Protein AF-A0A537YMW7-F1 (afdb_monomer)

Foldseek 3Di:
DDDDDDDDDDDDDDDDDDDDDPPDPPPPCPPLADDLLVLQVQLQVLLVVLCVVLPCLLPCLVVCLVVLVLLVSLVSLVVVLVSLVVSLVSSVPRRHHPVCVVLVVVLSVLSVVLSVLSVVLSVCSNVSVSVSNVVSLVVSLVSLVVSCVSCVPSPHDRSRDDSVSSD

Solvent-accessible surface area (backbone atoms only — not comparable to full-atom values): 9660 Å² total; per-residue (Å²): 140,82,89,87,86,89,84,80,86,81,91,77,85,90,76,88,85,89,80,88,82,88,76,78,84,77,67,76,77,70,56,82,37,49,52,68,65,58,39,40,68,66,46,36,62,56,29,40,55,48,52,62,76,51,57,69,44,53,62,63,36,68,57,29,50,72,75,64,39,24,56,75,28,12,62,34,38,38,50,48,18,56,52,46,49,52,47,50,64,63,53,67,76,54,57,54,22,76,96,43,34,72,49,55,51,48,29,52,49,27,51,54,50,34,29,54,39,28,45,52,37,18,53,29,22,60,68,62,39,64,77,61,37,58,59,41,39,56,48,39,36,51,30,25,52,55,26,36,65,63,47,70,89,55,83,61,84,46,66,50,57,67,45,73,68,64,108

Structure (mmCIF, N/CA/C/O backbone):
data_AF-A0A537YMW7-F1
#
_entry.id   AF-A0A537YMW7-F1
#
loop_
_atom_site.group_PDB
_atom_site.id
_atom_site.type_symbol
_atom_site.label_atom_id
_atom_site.label_alt_id
_atom_site.label_comp_id
_atom_site.label_asym_id
_atom_site.label_entity_id
_atom_site.label_seq_id
_atom_site.pdbx_PDB_ins_code
_atom_site.Cartn_x
_atom_site.Cartn_y
_atom_site.Cartn_z
_atom_site.occupancy
_atom_site.B_iso_or_equiv
_atom_site.auth_seq_id
_atom_site.auth_comp_id
_atom_site.auth_asym_id
_atom_site.auth_atom_id
_atom_site.pdbx_PDB_model_num
ATOM 1 N N . MET A 1 1 ? 86.815 36.569 -2.283 1.00 40.59 1 MET A N 1
ATOM 2 C CA . MET A 1 1 ? 87.731 36.017 -3.310 1.00 40.59 1 MET A CA 1
ATOM 3 C C . MET A 1 1 ? 87.094 34.735 -3.834 1.00 40.59 1 MET A C 1
ATOM 5 O O . MET A 1 1 ? 86.806 33.892 -3.008 1.00 40.59 1 MET A O 1
ATOM 9 N N . GLY A 1 2 ? 86.746 34.500 -5.094 1.00 44.34 2 GLY A N 1
ATOM 10 C CA . GLY A 1 2 ? 86.728 35.283 -6.323 1.00 44.34 2 GLY A CA 1
ATOM 11 C C . GLY A 1 2 ? 85.743 34.598 -7.292 1.00 44.34 2 GLY A C 1
ATOM 12 O O . GLY A 1 2 ? 85.561 33.386 -7.245 1.00 44.34 2 GLY A O 1
ATOM 13 N N . HIS A 1 3 ? 85.066 35.407 -8.101 1.00 53.44 3 HIS A N 1
ATOM 14 C CA . HIS A 1 3 ? 84.148 35.032 -9.187 1.00 53.44 3 HIS A CA 1
ATOM 15 C C . HIS A 1 3 ? 84.932 34.470 -10.377 1.00 53.44 3 HIS A C 1
ATOM 17 O O . HIS A 1 3 ? 86.043 34.938 -10.507 1.00 53.44 3 HIS A O 1
ATOM 23 N N . TRP A 1 4 ? 84.355 33.605 -11.236 1.00 46.78 4 TRP A N 1
ATOM 24 C CA . TRP A 1 4 ? 84.527 33.484 -12.719 1.00 46.78 4 TRP A CA 1
ATOM 25 C C . TRP A 1 4 ? 83.620 32.307 -13.193 1.00 46.78 4 TRP A C 1
ATOM 27 O O . TRP A 1 4 ? 83.860 31.174 -12.807 1.00 46.78 4 TRP A O 1
ATOM 37 N N . VAL A 1 5 ? 82.404 32.479 -13.741 1.00 50.03 5 VAL A N 1
ATOM 38 C CA . VAL A 1 5 ? 81.966 32.961 -15.077 1.00 50.03 5 VAL A CA 1
ATOM 39 C C . VAL A 1 5 ? 82.038 31.907 -16.216 1.00 50.03 5 VAL A C 1
ATOM 41 O O . VAL A 1 5 ? 83.092 31.666 -16.782 1.00 50.03 5 VAL A O 1
ATOM 44 N N . ARG A 1 6 ? 80.830 31.434 -16.597 1.00 57.75 6 ARG A N 1
ATOM 45 C CA . ARG A 1 6 ? 80.257 31.133 -17.943 1.00 57.75 6 ARG A CA 1
ATOM 46 C C . ARG A 1 6 ? 80.731 29.940 -18.798 1.00 57.75 6 ARG A C 1
ATOM 48 O O . ARG A 1 6 ? 81.832 29.932 -19.321 1.00 57.75 6 ARG A O 1
ATOM 55 N N . PHE A 1 7 ? 79.743 29.118 -19.179 1.00 49.38 7 PHE A N 1
ATOM 56 C CA . PHE A 1 7 ? 79.533 28.599 -20.546 1.00 49.38 7 PHE A CA 1
ATOM 57 C C . PHE A 1 7 ? 78.014 28.371 -20.730 1.00 49.38 7 PHE A C 1
ATOM 59 O O . PHE A 1 7 ? 77.428 27.523 -20.072 1.00 49.38 7 PHE A O 1
ATOM 66 N N . VAL A 1 8 ? 77.256 29.341 -21.250 1.00 53.09 8 VAL A N 1
ATOM 67 C CA . VAL A 1 8 ? 76.876 29.523 -22.667 1.00 53.09 8 VAL A CA 1
ATOM 68 C C . VAL A 1 8 ? 76.167 28.303 -23.280 1.00 53.09 8 VAL A C 1
ATOM 70 O O . VAL A 1 8 ? 76.794 27.389 -23.792 1.00 53.09 8 VAL A O 1
ATOM 73 N N . SER A 1 9 ? 74.835 28.419 -23.294 1.00 51.72 9 SER A N 1
ATOM 74 C CA . SER A 1 9 ? 73.958 28.275 -24.465 1.00 51.72 9 SER A CA 1
ATOM 75 C C . SER A 1 9 ? 73.876 26.921 -25.179 1.00 51.72 9 SER A C 1
ATOM 77 O O . SER A 1 9 ? 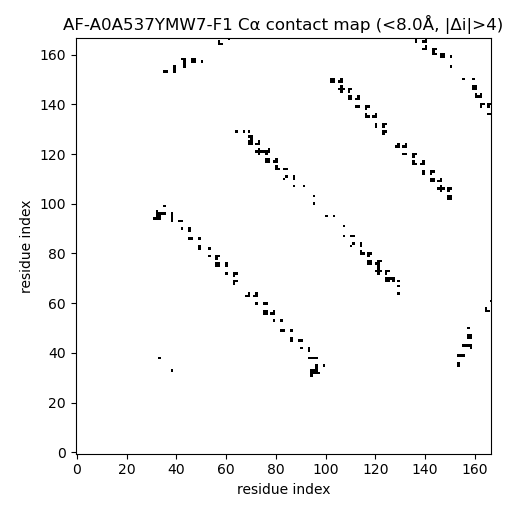74.780 26.531 -25.911 1.00 51.72 9 SER A O 1
ATOM 79 N N . ARG A 1 10 ? 72.685 26.311 -25.129 1.00 54.22 10 ARG A N 1
ATOM 80 C CA . ARG A 1 10 ? 71.817 26.163 -26.315 1.00 54.22 10 ARG A CA 1
ATOM 81 C C . ARG A 1 10 ? 70.442 25.635 -25.908 1.00 54.22 10 ARG A C 1
ATOM 83 O O . ARG A 1 10 ? 70.255 24.464 -25.605 1.00 54.22 10 ARG A O 1
ATOM 90 N N . LEU A 1 11 ? 69.487 26.558 -25.918 1.00 51.28 11 LEU A N 1
ATOM 91 C CA . LEU A 1 11 ? 68.058 26.293 -26.004 1.00 51.28 1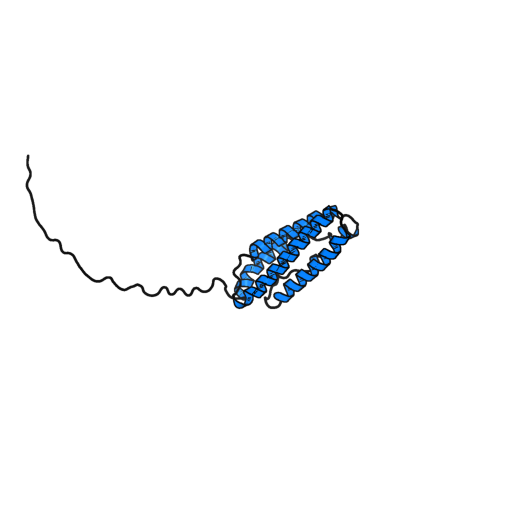1 LEU A CA 1
ATOM 92 C C . LEU A 1 11 ? 67.782 25.565 -27.331 1.00 51.28 11 LEU A C 1
ATOM 94 O O . LEU A 1 11 ? 68.043 26.126 -28.393 1.00 51.28 11 LEU A O 1
ATOM 98 N N . LEU A 1 12 ? 67.238 24.351 -27.272 1.00 49.44 12 LEU A N 1
ATOM 99 C CA . LEU A 1 12 ? 66.463 23.769 -28.369 1.00 49.44 12 LEU A CA 1
ATOM 100 C C . LEU A 1 12 ? 64.999 23.689 -27.913 1.00 49.44 12 LEU A C 1
ATOM 102 O O . LEU A 1 12 ? 64.694 22.872 -27.043 1.00 49.44 12 LEU A O 1
ATOM 106 N N . PRO A 1 13 ? 64.080 24.498 -28.466 1.00 47.06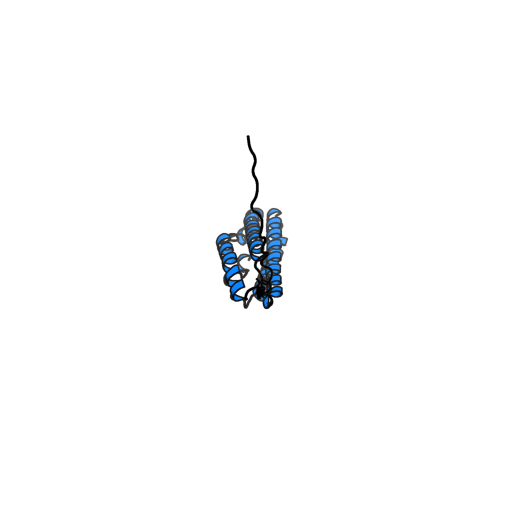 13 PRO A N 1
ATOM 107 C CA . PRO A 1 13 ? 62.660 24.245 -28.314 1.00 47.06 13 PRO A CA 1
ATOM 108 C C . PRO A 1 13 ? 62.247 23.193 -29.352 1.00 47.06 13 PRO A C 1
ATOM 110 O O . PRO A 1 13 ? 62.169 23.474 -30.547 1.00 47.06 13 PRO A O 1
ATOM 113 N N . PHE A 1 14 ? 61.994 21.968 -28.890 1.00 47.81 14 PHE A N 1
ATOM 114 C CA . PHE A 1 14 ? 61.250 20.974 -29.659 1.00 47.81 14 PHE A CA 1
ATOM 115 C C . PHE A 1 14 ? 59.815 21.480 -29.811 1.00 47.81 14 PHE A C 1
ATOM 117 O O . PHE A 1 14 ? 59.027 21.477 -28.866 1.00 47.81 14 PHE A O 1
ATOM 124 N N . ALA A 1 15 ? 59.508 21.975 -31.001 1.00 50.62 15 ALA A N 1
ATOM 125 C CA . ALA A 1 15 ? 58.165 22.313 -31.413 1.00 50.62 15 ALA A CA 1
ATOM 126 C C . ALA A 1 15 ? 57.532 21.120 -32.145 1.00 50.62 15 ALA A C 1
ATOM 128 O O . ALA A 1 15 ? 58.194 20.435 -32.920 1.00 50.62 15 ALA A O 1
ATOM 129 N N . VAL A 1 16 ? 56.211 21.020 -31.973 1.00 45.69 16 VAL A N 1
ATOM 130 C CA . VAL A 1 16 ? 55.223 20.396 -32.869 1.00 45.69 16 VAL A CA 1
ATOM 131 C C . VAL A 1 16 ? 54.810 18.943 -32.574 1.00 45.69 16 VAL A C 1
ATOM 133 O O . VAL A 1 16 ? 55.617 18.032 -32.458 1.00 45.69 16 VAL A O 1
ATOM 136 N N . ALA A 1 17 ? 53.477 18.795 -32.577 1.00 48.50 17 ALA A N 1
ATOM 137 C CA . ALA A 1 17 ? 52.649 17.594 -32.700 1.00 48.50 17 ALA A CA 1
ATOM 138 C C . ALA A 1 17 ? 52.365 16.762 -31.437 1.00 48.50 17 ALA A C 1
ATOM 140 O O . ALA A 1 17 ? 52.882 15.667 -31.266 1.00 48.50 17 ALA A O 1
ATOM 141 N N . LEU A 1 18 ? 51.384 17.212 -30.644 1.00 45.78 18 LEU A N 1
ATOM 142 C CA . LEU A 1 18 ? 50.446 16.293 -29.982 1.00 45.78 18 LEU A CA 1
ATOM 143 C C . LEU A 1 18 ? 49.024 16.892 -29.964 1.00 45.78 18 LEU A C 1
ATOM 145 O O . LEU A 1 18 ? 48.453 17.222 -28.930 1.00 45.78 18 LEU A O 1
ATOM 149 N N . MET A 1 19 ? 48.469 17.092 -31.159 1.00 49.38 19 MET A N 1
ATOM 150 C CA . MET A 1 19 ? 47.026 17.219 -31.385 1.00 49.38 19 MET A CA 1
ATOM 151 C C . MET A 1 19 ? 46.538 15.879 -31.949 1.00 49.38 19 MET A C 1
ATOM 153 O O . MET A 1 19 ? 47.233 15.293 -32.771 1.00 49.38 19 MET A O 1
ATOM 157 N N . LEU A 1 20 ? 45.332 15.469 -31.543 1.00 52.28 20 LEU A N 1
ATOM 158 C CA . LEU A 1 20 ? 44.585 14.249 -31.906 1.00 52.28 20 LEU A CA 1
ATOM 159 C C . LEU A 1 20 ? 44.847 12.997 -31.052 1.00 52.28 20 LEU A C 1
ATOM 161 O O . LEU A 1 20 ? 45.517 12.060 -31.466 1.00 52.28 20 LEU A O 1
ATOM 165 N N . ALA A 1 21 ? 44.144 12.934 -29.918 1.00 49.00 21 ALA A N 1
ATOM 166 C CA . ALA A 1 21 ? 43.494 11.703 -29.455 1.00 49.00 21 ALA A CA 1
ATOM 167 C C . ALA A 1 21 ? 42.293 12.025 -28.539 1.00 49.00 21 ALA A C 1
ATOM 169 O O . ALA A 1 21 ? 42.167 11.499 -27.440 1.00 49.00 21 ALA A O 1
ATOM 170 N N . ALA A 1 22 ? 41.390 12.907 -28.981 1.00 50.81 22 ALA A N 1
ATOM 171 C CA . ALA A 1 22 ? 40.054 13.032 -28.388 1.00 50.81 22 ALA A CA 1
ATOM 172 C C . ALA A 1 22 ? 39.101 12.054 -29.100 1.00 50.81 22 ALA A C 1
ATOM 174 O O . ALA A 1 22 ? 38.154 12.452 -29.774 1.00 50.81 22 ALA A O 1
ATOM 175 N N . ALA A 1 23 ? 39.411 10.759 -29.025 1.00 52.59 23 ALA A N 1
ATOM 176 C CA . ALA A 1 23 ? 38.577 9.704 -29.582 1.00 52.59 23 ALA A CA 1
ATOM 177 C C . ALA A 1 23 ? 37.476 9.331 -28.575 1.00 52.59 23 ALA A C 1
ATOM 179 O O . ALA A 1 23 ? 37.703 8.625 -27.599 1.00 52.59 23 ALA A O 1
ATOM 180 N N . THR A 1 24 ? 36.279 9.863 -28.832 1.00 51.34 24 THR A N 1
ATOM 181 C CA . THR A 1 24 ? 34.986 9.174 -28.673 1.00 51.34 24 THR A CA 1
ATOM 182 C C . THR A 1 24 ? 34.738 8.427 -27.358 1.00 51.34 24 THR A C 1
ATOM 184 O O . THR A 1 24 ? 34.598 7.207 -27.335 1.00 51.34 24 THR A O 1
ATOM 187 N N . ALA A 1 25 ? 34.507 9.174 -26.280 1.00 50.81 25 ALA A N 1
ATOM 188 C CA . ALA A 1 25 ? 33.592 8.726 -25.234 1.00 50.81 25 ALA A CA 1
ATOM 189 C C . ALA A 1 25 ? 32.165 9.178 -25.592 1.00 50.81 25 ALA A C 1
ATOM 191 O O . ALA A 1 25 ? 31.553 9.978 -24.887 1.00 50.81 25 ALA A O 1
ATOM 192 N N . THR A 1 26 ? 31.605 8.674 -26.696 1.00 52.78 26 THR A N 1
ATOM 193 C CA . THR A 1 26 ? 30.145 8.620 -26.846 1.00 52.78 26 THR A CA 1
ATOM 194 C C . THR A 1 26 ? 29.647 7.516 -25.926 1.00 52.78 26 THR A C 1
ATOM 196 O O . THR A 1 26 ? 29.244 6.437 -26.357 1.00 52.78 26 THR A O 1
ATOM 199 N N . GLY A 1 27 ? 29.729 7.779 -24.619 1.00 48.47 27 GLY A N 1
ATOM 200 C CA . GLY A 1 27 ? 28.982 7.028 -23.635 1.00 48.47 27 GLY A CA 1
ATOM 201 C C . GLY A 1 27 ? 27.532 7.112 -24.067 1.00 48.47 27 GLY A C 1
ATOM 202 O O . GLY A 1 27 ? 26.920 8.178 -24.009 1.00 48.47 27 GLY A O 1
ATOM 203 N N . SER A 1 28 ? 26.998 6.000 -24.566 1.00 48.59 28 SER A N 1
ATOM 204 C CA . SER A 1 28 ? 25.560 5.827 -24.607 1.00 48.59 28 SER A CA 1
ATOM 205 C C . SER A 1 28 ? 25.101 6.118 -23.190 1.00 48.59 28 SER A C 1
ATOM 207 O O . SER A 1 28 ? 25.435 5.374 -22.268 1.00 48.59 28 SER A O 1
ATOM 209 N N . PHE A 1 29 ? 24.386 7.223 -22.997 1.00 47.69 29 PHE A N 1
ATOM 210 C CA . PHE A 1 29 ? 23.555 7.395 -21.823 1.00 47.69 29 PHE A CA 1
ATOM 211 C C . PHE A 1 29 ? 22.470 6.327 -21.951 1.00 47.69 29 PHE A C 1
ATOM 213 O O . PHE A 1 29 ? 21.348 6.603 -22.373 1.00 47.69 29 PHE A O 1
ATOM 220 N N . ALA A 1 30 ? 22.833 5.074 -21.660 1.00 49.72 30 ALA A N 1
ATOM 221 C CA . ALA A 1 30 ? 21.892 4.055 -21.277 1.00 49.72 30 ALA A CA 1
ATOM 222 C C . ALA A 1 30 ? 21.131 4.703 -20.130 1.00 49.72 30 ALA A C 1
ATOM 224 O O . ALA A 1 30 ? 21.686 4.959 -19.060 1.00 49.72 30 ALA A O 1
ATOM 225 N N . SER A 1 31 ? 19.910 5.133 -20.437 1.00 55.47 31 SER A N 1
ATOM 226 C CA . SER A 1 31 ? 19.013 5.733 -19.473 1.00 55.47 31 SER A CA 1
ATOM 227 C C . SER A 1 31 ? 19.085 4.887 -18.208 1.00 55.47 31 SER A C 1
ATOM 229 O O . SER A 1 31 ? 18.884 3.676 -18.277 1.00 55.47 31 SER A O 1
ATOM 231 N N . ALA A 1 32 ? 19.370 5.496 -17.053 1.00 61.12 32 ALA A N 1
ATOM 232 C CA . ALA A 1 32 ? 19.353 4.787 -15.768 1.00 61.12 32 ALA A CA 1
ATOM 233 C C . ALA A 1 32 ? 18.013 4.050 -15.530 1.00 61.12 32 ALA A C 1
ATOM 235 O O . ALA A 1 32 ? 17.894 3.194 -14.653 1.00 61.12 32 ALA A O 1
ATOM 236 N N . ALA A 1 33 ? 16.986 4.377 -16.320 1.00 67.44 33 ALA A N 1
ATOM 237 C CA . ALA A 1 33 ? 15.806 3.563 -16.496 1.00 67.44 33 ALA A CA 1
ATOM 238 C C . ALA A 1 33 ? 16.096 2.316 -17.359 1.00 67.44 33 ALA A C 1
ATOM 240 O O . ALA A 1 33 ? 15.966 2.345 -18.583 1.00 67.44 33 ALA A O 1
ATOM 241 N N . GLY A 1 34 ? 16.446 1.220 -16.680 1.00 85.50 34 GLY A N 1
ATOM 242 C CA . GLY A 1 34 ? 16.554 -0.120 -17.269 1.00 85.50 34 GLY A CA 1
ATOM 243 C C . GLY A 1 34 ? 15.216 -0.707 -17.745 1.00 85.50 34 GLY A C 1
ATOM 244 O O . GLY A 1 34 ? 14.202 -0.013 -17.861 1.00 85.50 34 GLY A O 1
ATOM 245 N N . THR A 1 35 ? 15.208 -2.010 -18.011 1.00 93.94 35 THR A N 1
ATOM 246 C CA . THR A 1 35 ? 14.034 -2.750 -18.493 1.00 93.94 35 THR A CA 1
ATOM 247 C C . THR A 1 35 ? 12.975 -2.938 -17.399 1.00 93.94 35 THR A C 1
ATOM 249 O O . THR A 1 35 ? 13.200 -2.658 -16.216 1.00 93.94 35 THR A O 1
ATOM 252 N N . ARG A 1 36 ? 11.789 -3.437 -17.780 1.00 95.38 36 ARG A N 1
ATOM 253 C CA . ARG A 1 36 ? 10.758 -3.850 -16.813 1.00 95.38 36 ARG A CA 1
ATOM 254 C C . ARG A 1 36 ? 11.282 -4.907 -15.845 1.00 95.38 36 ARG A C 1
ATOM 256 O O . ARG A 1 36 ? 11.038 -4.762 -14.652 1.00 95.38 36 ARG A O 1
ATOM 263 N N . ALA A 1 37 ? 12.002 -5.912 -16.341 1.00 95.94 37 ALA A N 1
ATOM 264 C CA . ALA A 1 37 ? 12.571 -6.965 -15.506 1.00 95.94 37 ALA A CA 1
ATOM 265 C C . ALA A 1 37 ? 13.529 -6.371 -14.463 1.00 95.94 37 ALA A C 1
ATOM 267 O O . ALA A 1 37 ? 13.359 -6.613 -13.271 1.00 95.94 37 ALA A O 1
ATOM 268 N N . ASP A 1 38 ? 14.423 -5.469 -14.882 1.00 95.19 38 ASP A N 1
ATOM 269 C CA . ASP A 1 38 ? 15.355 -4.812 -13.962 1.00 95.19 38 ASP A CA 1
ATOM 270 C C . ASP A 1 38 ? 14.609 -3.971 -12.911 1.00 95.19 38 ASP A C 1
ATOM 272 O O . ASP A 1 38 ? 15.041 -3.851 -11.765 1.00 95.19 38 ASP A O 1
ATOM 276 N N . TYR A 1 39 ? 13.491 -3.334 -13.288 1.00 96.38 39 TYR A N 1
ATOM 277 C CA . TYR A 1 39 ? 12.660 -2.608 -12.326 1.00 96.38 39 TYR A CA 1
ATOM 278 C C . TYR A 1 39 ? 12.075 -3.551 -11.281 1.00 96.38 39 TYR A C 1
ATOM 280 O O . TYR A 1 39 ? 12.164 -3.246 -10.093 1.00 96.38 39 TYR A O 1
ATOM 288 N N . VAL A 1 40 ? 11.509 -4.678 -11.720 1.00 97.62 40 VAL A N 1
ATOM 289 C CA . VAL A 1 40 ? 10.915 -5.704 -10.853 1.00 97.62 40 VAL A CA 1
ATOM 290 C C . VAL A 1 40 ? 11.946 -6.236 -9.865 1.00 97.62 40 VAL A C 1
ATOM 292 O O . VAL A 1 40 ? 11.709 -6.175 -8.659 1.00 97.62 40 VAL A O 1
ATOM 295 N N . GLU A 1 41 ? 13.124 -6.624 -10.351 1.00 97.00 41 GLU A N 1
ATOM 296 C CA . GLU A 1 41 ? 14.232 -7.117 -9.528 1.00 97.00 41 GLU A CA 1
ATOM 297 C C . GLU A 1 41 ? 14.654 -6.109 -8.445 1.00 97.00 41 GLU A C 1
ATOM 299 O O . GLU A 1 41 ? 14.912 -6.484 -7.301 1.00 97.00 41 GLU A O 1
ATOM 304 N N . ARG A 1 42 ? 14.656 -4.806 -8.762 1.00 97.31 42 ARG A N 1
ATOM 305 C CA . ARG A 1 42 ? 14.993 -3.755 -7.787 1.00 97.31 42 ARG A CA 1
ATOM 306 C C . ARG A 1 42 ? 13.906 -3.521 -6.738 1.00 97.31 42 ARG A C 1
ATOM 308 O O . ARG A 1 42 ? 14.234 -3.200 -5.593 1.00 97.31 42 ARG A O 1
ATOM 315 N N . VAL A 1 43 ? 12.625 -3.600 -7.105 1.00 97.94 43 VAL A N 1
ATOM 316 C CA . VAL A 1 43 ? 11.523 -3.220 -6.197 1.00 97.94 43 VAL A CA 1
ATOM 317 C C . VAL A 1 43 ? 10.987 -4.374 -5.361 1.00 97.94 43 VAL A C 1
ATOM 319 O O . VAL A 1 43 ? 10.577 -4.146 -4.221 1.00 97.94 43 VAL A O 1
ATOM 322 N N . GLU A 1 44 ? 11.021 -5.602 -5.873 1.00 98.06 44 GLU A N 1
ATOM 323 C CA . GLU A 1 44 ? 10.489 -6.776 -5.178 1.00 98.06 44 GLU A CA 1
ATOM 324 C C . GLU A 1 44 ? 11.115 -6.991 -3.788 1.00 98.06 44 GLU A C 1
ATOM 326 O O . GLU A 1 44 ? 10.368 -7.122 -2.813 1.00 98.06 44 GLU A O 1
ATOM 331 N N . PRO A 1 45 ? 12.448 -6.895 -3.601 1.00 98.38 45 PRO A N 1
ATOM 332 C CA . PRO A 1 45 ? 13.056 -6.994 -2.274 1.00 98.38 45 PRO A CA 1
ATOM 333 C C . PRO A 1 45 ? 12.572 -5.916 -1.292 1.00 98.38 45 PRO A C 1
ATOM 335 O O . PRO A 1 45 ? 12.429 -6.184 -0.095 1.00 98.38 45 PRO A O 1
ATOM 338 N N . ILE A 1 46 ? 12.279 -4.702 -1.778 1.00 98.06 46 ILE A N 1
ATOM 339 C CA . ILE A 1 46 ? 11.745 -3.603 -0.956 1.00 98.06 46 ILE A CA 1
ATOM 340 C C . ILE A 1 46 ? 10.347 -3.973 -0.452 1.00 98.06 46 ILE A C 1
ATOM 342 O O . ILE A 1 46 ? 10.065 -3.854 0.745 1.00 98.06 46 ILE A O 1
ATOM 346 N N . CYS A 1 47 ? 9.486 -4.443 -1.356 1.00 97.56 47 CYS A N 1
ATOM 347 C CA . CYS A 1 47 ? 8.125 -4.855 -1.033 1.00 97.56 47 CYS A CA 1
ATOM 348 C C . CYS A 1 47 ? 8.104 -6.092 -0.126 1.00 97.56 47 CYS A C 1
ATOM 350 O O . CYS A 1 47 ? 7.371 -6.109 0.863 1.00 97.56 47 CYS A O 1
ATOM 352 N N . LYS A 1 48 ? 8.953 -7.092 -0.390 1.00 97.25 48 LYS A N 1
ATOM 353 C CA . LYS A 1 48 ? 9.098 -8.299 0.434 1.00 97.25 48 LYS A CA 1
ATOM 354 C C . LYS A 1 48 ? 9.491 -7.958 1.865 1.00 97.25 48 LYS A C 1
ATOM 356 O O . LYS A 1 48 ? 8.793 -8.352 2.797 1.00 97.25 48 LYS A O 1
ATOM 361 N N . ALA A 1 49 ? 10.555 -7.171 2.046 1.00 96.25 49 ALA A N 1
ATOM 362 C CA . ALA A 1 49 ? 11.019 -6.764 3.371 1.00 96.25 49 ALA A CA 1
ATOM 363 C C . ALA A 1 49 ? 9.911 -6.057 4.165 1.00 96.25 49 ALA A C 1
ATOM 365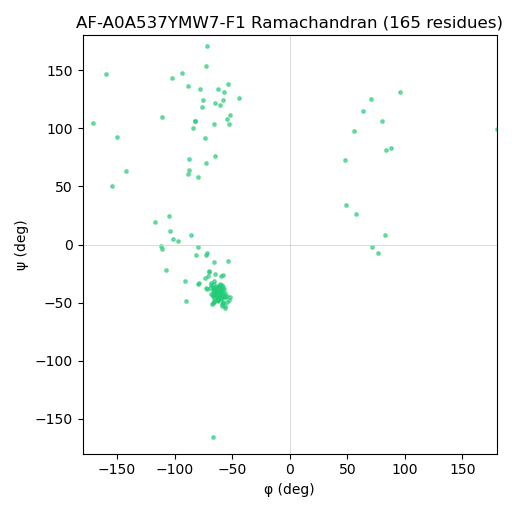 O O . ALA A 1 49 ? 9.711 -6.324 5.350 1.00 96.25 49 ALA A O 1
ATOM 366 N N . ALA A 1 50 ? 9.141 -5.192 3.506 1.00 92.94 50 ALA A N 1
ATOM 367 C CA . ALA A 1 50 ? 8.032 -4.508 4.149 1.00 92.94 50 ALA A CA 1
ATOM 368 C C . ALA A 1 50 ? 6.834 -5.414 4.438 1.00 92.94 50 ALA A C 1
ATOM 370 O O . ALA A 1 50 ? 6.216 -5.273 5.493 1.00 92.94 50 ALA A O 1
ATOM 371 N N . ASN A 1 51 ? 6.500 -6.345 3.546 1.00 92.75 51 ASN A N 1
ATOM 372 C CA . ASN A 1 51 ? 5.426 -7.306 3.775 1.00 92.75 51 ASN A CA 1
ATOM 373 C C . ASN A 1 51 ? 5.727 -8.219 4.962 1.00 92.75 51 ASN A C 1
ATOM 375 O O . ASN A 1 51 ? 4.810 -8.494 5.737 1.00 92.75 51 ASN A O 1
ATOM 379 N N . THR A 1 52 ? 6.989 -8.624 5.123 1.00 93.62 52 THR A N 1
ATOM 380 C CA . THR A 1 52 ? 7.471 -9.376 6.285 1.00 93.62 52 THR A CA 1
ATOM 381 C C . THR A 1 52 ? 7.419 -8.523 7.550 1.00 93.62 52 THR A C 1
ATOM 383 O O . THR A 1 52 ? 6.814 -8.930 8.535 1.00 93.62 52 THR A O 1
ATOM 386 N N . ALA A 1 53 ? 7.968 -7.304 7.521 1.00 91.06 53 ALA A N 1
ATOM 387 C CA . ALA A 1 53 ? 7.995 -6.419 8.690 1.00 91.06 53 ALA A CA 1
ATOM 388 C C . ALA A 1 53 ? 6.601 -5.964 9.158 1.00 91.06 53 ALA A C 1
ATOM 390 O O . ALA A 1 53 ? 6.422 -5.621 10.324 1.00 91.06 53 ALA A O 1
ATOM 391 N N . ASN A 1 54 ? 5.616 -5.933 8.255 1.00 88.00 54 ASN A N 1
ATOM 392 C CA . ASN A 1 54 ? 4.234 -5.568 8.570 1.00 88.00 54 ASN A CA 1
ATOM 393 C C . ASN A 1 54 ? 3.290 -6.780 8.634 1.00 88.00 54 ASN A C 1
ATOM 395 O O . ASN A 1 54 ? 2.067 -6.603 8.667 1.00 88.00 54 ASN A O 1
ATOM 399 N N . ALA A 1 55 ? 3.824 -8.005 8.636 1.00 89.75 55 ALA A N 1
ATOM 400 C CA . ALA A 1 55 ? 3.014 -9.202 8.801 1.00 89.75 55 ALA A CA 1
ATOM 401 C C . ALA A 1 55 ? 2.229 -9.120 10.121 1.00 89.75 55 ALA A C 1
ATOM 403 O O . ALA A 1 55 ? 2.766 -8.743 11.159 1.00 89.75 55 ALA A O 1
ATOM 404 N N . GLY A 1 56 ? 0.924 -9.391 10.062 1.00 89.06 56 GLY A N 1
ATOM 405 C CA . GLY A 1 56 ? 0.051 -9.361 11.237 1.00 89.06 56 GLY A CA 1
ATOM 406 C C . GLY A 1 56 ? -0.260 -7.972 11.813 1.00 89.06 56 GLY A C 1
ATOM 407 O O . GLY A 1 56 ? -1.064 -7.886 12.730 1.00 89.06 56 GLY A O 1
ATOM 408 N N . VAL A 1 57 ? 0.282 -6.863 11.283 1.00 92.94 57 VAL A N 1
ATOM 409 C CA . VAL A 1 57 ? 0.058 -5.522 11.875 1.00 92.94 57 VAL A CA 1
ATOM 410 C C . VAL A 1 57 ? -1.421 -5.139 11.947 1.00 92.94 57 VAL A C 1
ATOM 412 O O . VAL A 1 57 ? -1.818 -4.465 12.891 1.00 92.94 57 VAL A O 1
ATOM 415 N N . LEU A 1 58 ? -2.221 -5.551 10.962 1.00 92.56 58 LEU A N 1
ATOM 416 C CA . LEU A 1 58 ? -3.663 -5.288 10.909 1.00 92.56 58 LEU A CA 1
ATOM 417 C C . LEU A 1 58 ? -4.515 -6.453 11.439 1.00 92.56 58 LEU A C 1
ATOM 419 O O . LEU A 1 58 ? -5.742 -6.379 11.396 1.00 92.56 58 LEU A O 1
ATOM 423 N N . GLN A 1 59 ? -3.891 -7.522 11.939 1.00 92.12 59 GLN A N 1
ATOM 424 C CA . GLN A 1 59 ? -4.615 -8.660 12.496 1.00 92.12 59 GLN A CA 1
ATOM 425 C C . GLN A 1 59 ? -5.434 -8.212 13.715 1.00 92.12 59 GLN A C 1
ATOM 427 O O . GLN A 1 59 ? -4.948 -7.460 14.556 1.00 92.12 59 GLN A O 1
ATOM 432 N N . GLY A 1 60 ? -6.699 -8.630 13.778 1.00 91.06 60 GLY A N 1
ATOM 433 C CA . GLY A 1 60 ? -7.620 -8.279 14.864 1.00 91.06 60 GLY A CA 1
ATOM 434 C C . GLY A 1 60 ? -8.201 -6.859 14.809 1.00 91.06 60 GLY A C 1
ATOM 435 O O . GLY A 1 60 ? -9.130 -6.570 15.555 1.00 91.06 60 GLY A O 1
ATOM 436 N N . VAL A 1 61 ? -7.748 -5.974 13.906 1.00 92.50 61 VAL A N 1
ATOM 437 C CA . VAL A 1 61 ? -8.298 -4.602 13.792 1.00 92.50 61 VAL A CA 1
ATOM 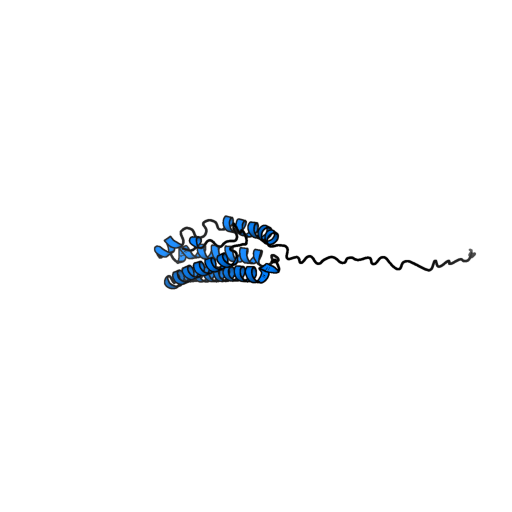438 C C . VAL A 1 61 ? -9.802 -4.623 13.528 1.00 92.50 61 VAL A C 1
ATOM 440 O O . VAL A 1 61 ? -10.544 -3.851 14.133 1.00 92.50 61 VAL A O 1
ATOM 443 N N . LYS A 1 62 ? -10.261 -5.518 12.647 1.00 90.69 62 LYS A N 1
ATOM 444 C CA . LYS A 1 62 ? -11.686 -5.693 12.348 1.00 90.69 62 LYS A CA 1
ATOM 445 C C . LYS A 1 62 ? -12.484 -6.074 13.597 1.00 90.69 62 LYS A C 1
ATOM 447 O O . LYS A 1 62 ? -13.540 -5.491 13.833 1.00 90.69 62 LYS A O 1
ATOM 452 N N . ASP A 1 63 ? -11.960 -6.995 14.400 1.00 92.50 63 ASP A N 1
ATOM 453 C CA . ASP A 1 63 ? -12.629 -7.498 15.601 1.00 92.50 63 ASP A CA 1
ATOM 454 C C . ASP A 1 63 ? -12.711 -6.417 16.683 1.00 92.50 63 ASP A C 1
ATOM 456 O O . ASP A 1 63 ? -13.770 -6.213 17.276 1.00 92.50 63 ASP A O 1
ATOM 460 N N . GLU A 1 64 ? -11.635 -5.649 16.886 1.00 94.12 64 GLU A N 1
ATOM 461 C CA . GLU A 1 64 ? -11.647 -4.486 17.783 1.00 94.12 64 GLU A CA 1
ATOM 462 C C . GLU A 1 64 ? -12.684 -3.443 17.337 1.00 94.12 64 GLU A C 1
ATOM 464 O O . GLU A 1 64 ? -13.466 -2.942 18.148 1.00 94.12 64 GLU A O 1
ATOM 469 N N . VAL A 1 65 ? -12.764 -3.147 16.035 1.00 92.31 65 VAL A N 1
ATOM 470 C CA . VAL A 1 65 ? -13.768 -2.215 15.497 1.00 92.31 65 VAL A CA 1
ATOM 471 C C . VAL A 1 65 ? -15.193 -2.751 15.657 1.00 92.31 65 VAL A C 1
ATOM 473 O O . VAL A 1 65 ? -16.107 -1.983 15.985 1.00 92.31 65 VAL A O 1
ATOM 476 N N . ALA A 1 66 ? -15.400 -4.054 15.455 1.00 91.50 66 ALA A N 1
ATOM 477 C CA . ALA A 1 66 ? -16.694 -4.703 15.635 1.00 91.50 66 ALA A CA 1
ATOM 478 C C . ALA A 1 66 ? -17.169 -4.602 17.092 1.00 91.50 66 ALA A C 1
ATOM 480 O O . ALA A 1 66 ? -18.305 -4.184 17.321 1.00 91.50 66 ALA A O 1
ATOM 481 N N . ARG A 1 67 ? -16.272 -4.859 18.056 1.00 95.00 67 ARG A N 1
ATOM 482 C CA . ARG A 1 67 ? -16.517 -4.737 19.506 1.00 95.00 67 ARG A CA 1
ATOM 483 C C . ARG A 1 67 ? -16.632 -3.295 20.017 1.00 95.00 67 ARG A C 1
ATOM 485 O O . ARG A 1 67 ? -16.970 -3.086 21.173 1.00 95.00 67 ARG A O 1
ATOM 492 N N . GLY A 1 68 ? -16.365 -2.294 19.176 1.00 94.75 68 GLY A N 1
ATOM 493 C CA . GLY A 1 68 ? -16.408 -0.881 19.569 1.00 94.75 68 GLY A CA 1
ATOM 494 C C . GLY A 1 68 ? -15.136 -0.379 20.262 1.00 94.75 68 GLY A C 1
ATOM 495 O O . GLY A 1 68 ? -15.089 0.769 20.693 1.00 94.75 68 GLY A O 1
ATOM 496 N N . HIS A 1 69 ? -14.076 -1.183 20.303 1.00 96.38 69 HIS A N 1
ATOM 497 C CA . HIS A 1 69 ? -12.764 -0.835 20.851 1.00 96.38 69 HIS A CA 1
ATOM 498 C C . HIS A 1 69 ? -11.939 0.006 19.855 1.00 96.38 69 HIS A C 1
ATOM 500 O O . HIS A 1 69 ? -10.847 -0.355 19.403 1.00 96.38 69 HIS A O 1
ATOM 506 N N . LEU A 1 70 ? -12.489 1.151 19.446 1.00 95.94 70 LEU A N 1
ATOM 507 C CA . LEU A 1 70 ? -11.943 1.950 18.344 1.00 95.94 70 LEU A CA 1
ATOM 508 C C . LEU A 1 70 ? -10.561 2.527 18.678 1.00 95.94 70 LEU A C 1
ATOM 510 O O . LEU A 1 70 ? -9.646 2.473 17.853 1.00 95.94 70 LEU A O 1
ATOM 514 N N . LYS A 1 71 ? -10.370 3.031 19.902 1.00 97.25 71 LYS A N 1
ATOM 515 C CA . LYS A 1 71 ? -9.079 3.576 20.346 1.00 97.25 71 LYS A CA 1
ATOM 516 C C . LYS A 1 71 ? -7.989 2.505 20.379 1.00 97.25 71 LYS A C 1
ATOM 518 O O . LYS A 1 71 ? -6.855 2.802 20.006 1.00 97.25 71 LYS A O 1
ATOM 523 N N . GLN A 1 72 ? -8.333 1.275 20.759 1.00 96.50 72 GLN A N 1
ATOM 524 C CA . GLN A 1 72 ? -7.431 0.123 20.809 1.00 96.50 72 GLN A CA 1
ATOM 525 C C . GLN A 1 72 ? -7.008 -0.328 19.404 1.00 96.50 72 GLN A C 1
ATOM 527 O O . GLN A 1 72 ? -5.853 -0.694 19.201 1.00 96.50 72 GLN A O 1
ATOM 532 N N . ALA A 1 73 ? -7.897 -0.224 18.412 1.00 96.06 73 ALA A N 1
ATOM 533 C CA . ALA A 1 73 ? -7.589 -0.535 17.014 1.00 96.06 73 ALA A CA 1
ATOM 534 C C . ALA A 1 73 ? -6.657 0.500 16.346 1.00 96.06 73 ALA A C 1
ATOM 536 O O . ALA A 1 73 ? -5.923 0.189 15.402 1.00 96.06 73 ALA A O 1
ATOM 537 N N . ALA A 1 74 ? -6.669 1.755 16.808 1.00 97.00 74 ALA A N 1
ATOM 538 C CA . ALA A 1 74 ? -5.988 2.854 16.125 1.00 97.00 74 ALA A CA 1
ATOM 539 C C . ALA A 1 74 ? -4.459 2.696 15.964 1.00 97.00 74 ALA A C 1
ATOM 541 O O . ALA A 1 74 ? -3.953 2.987 14.874 1.00 97.00 74 ALA A O 1
ATOM 542 N N . PRO A 1 75 ? -3.681 2.261 16.980 1.00 97.62 75 PRO A N 1
ATOM 543 C CA . PRO A 1 75 ? -2.231 2.114 16.857 1.00 97.62 75 PRO A CA 1
ATOM 544 C C . PRO A 1 75 ? -1.812 1.138 15.756 1.00 97.62 75 PRO A C 1
ATOM 546 O O . PRO A 1 75 ? -0.832 1.408 15.063 1.00 97.62 75 PRO A O 1
ATOM 549 N N . ALA A 1 76 ? -2.557 0.047 15.566 1.00 96.12 76 ALA A N 1
ATOM 550 C CA . ALA A 1 76 ? -2.310 -0.937 14.515 1.00 96.12 76 ALA A CA 1
ATOM 551 C C . ALA A 1 76 ? -2.446 -0.311 13.118 1.00 96.12 76 ALA A C 1
ATOM 553 O O . ALA A 1 76 ? -1.526 -0.388 12.302 1.00 96.12 76 ALA A O 1
ATOM 554 N N . VAL A 1 77 ? -3.539 0.419 12.879 1.00 96.06 77 VAL A N 1
ATOM 555 C CA . VAL A 1 77 ? -3.772 1.126 11.609 1.00 96.06 77 VAL A CA 1
ATOM 556 C C . VAL A 1 77 ? -2.708 2.196 11.348 1.00 96.06 77 VAL A C 1
ATOM 558 O O . VAL A 1 77 ? -2.192 2.304 10.238 1.00 96.06 77 VAL A O 1
ATOM 561 N N . LEU A 1 78 ? -2.320 2.962 12.370 1.00 97.38 78 LEU A N 1
ATOM 562 C CA . LEU A 1 78 ? -1.268 3.978 12.239 1.00 97.38 78 LEU A CA 1
ATOM 563 C C . LEU A 1 78 ? 0.116 3.362 12.006 1.00 97.38 78 LEU A C 1
ATOM 565 O O . LEU A 1 78 ? 0.942 3.941 11.303 1.00 97.38 78 LEU A O 1
ATOM 569 N N . ARG A 1 79 ? 0.387 2.185 12.579 1.00 96.62 79 ARG A N 1
ATOM 570 C CA . ARG A 1 79 ? 1.610 1.427 12.297 1.00 96.62 79 ARG A CA 1
ATOM 571 C C . ARG A 1 79 ? 1.634 0.963 10.841 1.00 96.62 79 ARG A C 1
ATOM 573 O O . ARG A 1 79 ? 2.666 1.129 10.196 1.00 96.62 79 ARG A O 1
ATOM 580 N N . ALA A 1 80 ? 0.510 0.472 10.315 1.00 94.94 80 ALA A N 1
ATOM 581 C CA . ALA A 1 80 ? 0.386 0.109 8.904 1.00 94.94 80 ALA A CA 1
ATOM 582 C C . ALA A 1 80 ? 0.589 1.316 7.973 1.00 94.94 80 ALA A C 1
ATOM 584 O O . ALA A 1 80 ? 1.303 1.188 6.982 1.00 94.94 80 ALA A O 1
ATOM 585 N N . ALA A 1 81 ? 0.037 2.489 8.320 1.00 96.31 81 ALA A N 1
ATOM 586 C CA . ALA A 1 81 ? 0.242 3.734 7.570 1.00 96.31 81 ALA A CA 1
ATOM 587 C C . ALA A 1 81 ? 1.738 4.065 7.440 1.00 96.31 81 ALA A C 1
ATOM 589 O O . ALA A 1 81 ? 2.276 4.108 6.341 1.00 96.31 81 ALA A O 1
ATOM 590 N N . ARG A 1 82 ? 2.456 4.140 8.570 1.00 97.38 82 ARG A N 1
ATOM 591 C CA . ARG A 1 82 ? 3.916 4.366 8.577 1.00 97.38 82 ARG A CA 1
ATOM 592 C C . ARG A 1 82 ? 4.688 3.297 7.802 1.00 97.38 82 ARG A C 1
ATOM 594 O O . ARG A 1 82 ? 5.711 3.586 7.186 1.00 97.38 82 ARG A O 1
ATOM 601 N N . GLY A 1 83 ? 4.240 2.044 7.875 1.00 95.50 83 GLY A N 1
ATOM 602 C CA . GLY A 1 83 ? 4.808 0.946 7.100 1.00 95.50 83 GLY A CA 1
ATOM 603 C C . GLY A 1 83 ? 4.728 1.221 5.599 1.00 95.50 83 GLY A C 1
ATOM 604 O O . GLY A 1 83 ? 5.751 1.157 4.918 1.00 95.50 83 GLY A O 1
ATOM 605 N N . LEU A 1 84 ? 3.540 1.582 5.111 1.00 95.31 84 LEU A N 1
ATOM 606 C CA . LEU A 1 84 ? 3.296 1.895 3.706 1.00 95.31 84 LEU A CA 1
ATOM 607 C C . LEU A 1 84 ? 4.020 3.172 3.257 1.00 95.31 84 LEU A C 1
ATOM 609 O O . LEU A 1 84 ? 4.651 3.167 2.202 1.00 95.31 84 LEU A O 1
ATOM 613 N N . GLU A 1 85 ? 4.002 4.229 4.067 1.00 97.31 85 GLU A N 1
ATOM 614 C CA . GLU A 1 85 ? 4.739 5.474 3.823 1.00 97.31 85 GLU A CA 1
ATOM 615 C C . GLU A 1 85 ? 6.230 5.210 3.565 1.00 97.31 85 GLU A C 1
ATOM 617 O O . GLU A 1 85 ? 6.785 5.666 2.563 1.00 97.31 85 GLU A O 1
ATOM 622 N N . ARG A 1 86 ? 6.877 4.396 4.412 1.00 97.62 86 ARG A N 1
ATOM 623 C CA . ARG A 1 86 ? 8.290 4.022 4.228 1.00 97.62 86 ARG A CA 1
ATOM 624 C C . ARG A 1 86 ? 8.530 3.255 2.933 1.00 97.62 86 ARG A C 1
ATOM 626 O O . ARG A 1 86 ? 9.530 3.500 2.261 1.00 97.62 86 ARG A O 1
ATOM 633 N N . VAL A 1 87 ? 7.635 2.337 2.568 1.00 97.31 87 VAL A N 1
ATOM 634 C CA . VAL A 1 87 ? 7.735 1.598 1.298 1.00 97.31 87 VAL A CA 1
ATOM 635 C C . VAL A 1 87 ? 7.637 2.550 0.118 1.00 97.31 87 VAL A C 1
ATOM 637 O O . VAL A 1 87 ? 8.494 2.520 -0.759 1.00 97.31 87 VAL A O 1
ATOM 640 N N . ILE A 1 88 ? 6.647 3.443 0.126 1.00 97.81 88 ILE A N 1
ATOM 641 C CA . ILE A 1 88 ? 6.479 4.469 -0.906 1.00 97.81 88 ILE A CA 1
ATOM 642 C C . ILE A 1 88 ? 7.740 5.328 -1.012 1.00 97.81 88 ILE A C 1
ATOM 644 O O . ILE A 1 88 ? 8.205 5.567 -2.124 1.00 97.81 88 ILE A O 1
ATOM 648 N N . GLY A 1 89 ? 8.317 5.750 0.117 1.00 98.25 89 GLY A N 1
ATOM 649 C CA . GLY A 1 89 ? 9.555 6.529 0.156 1.00 98.25 89 GLY A CA 1
ATOM 650 C C . GLY A 1 89 ? 10.751 5.804 -0.466 1.00 98.25 89 GLY A C 1
ATOM 651 O O . GLY A 1 89 ? 11.553 6.434 -1.147 1.00 98.25 89 GLY A O 1
ATOM 652 N N . ARG A 1 90 ? 10.842 4.477 -0.308 1.00 98.31 90 ARG A N 1
ATOM 653 C CA . ARG A 1 90 ? 11.900 3.654 -0.921 1.00 98.31 90 ARG A CA 1
ATOM 654 C C . ARG A 1 90 ? 11.656 3.351 -2.399 1.00 98.31 90 ARG A C 1
ATOM 656 O O . ARG A 1 90 ? 12.614 3.264 -3.155 1.00 98.31 90 ARG A O 1
ATOM 663 N N . LEU A 1 91 ? 10.399 3.208 -2.819 1.00 97.88 91 LEU A N 1
ATOM 664 C CA . LEU A 1 91 ? 10.025 2.935 -4.213 1.00 97.88 91 LEU A CA 1
ATOM 665 C C . LEU A 1 91 ? 10.043 4.188 -5.095 1.00 97.88 91 LEU A C 1
ATOM 667 O O . LEU A 1 91 ? 10.349 4.110 -6.283 1.00 97.88 91 LEU A O 1
ATOM 671 N N . ALA A 1 92 ? 9.687 5.346 -4.536 1.00 97.69 92 ALA A N 1
ATOM 672 C CA . ALA A 1 92 ? 9.602 6.616 -5.251 1.00 97.69 92 ALA A CA 1
ATOM 673 C C . ALA A 1 92 ? 10.863 6.992 -6.055 1.00 97.69 92 ALA A C 1
ATOM 675 O O . ALA A 1 92 ? 10.676 7.401 -7.210 1.00 97.69 92 ALA A O 1
ATOM 676 N N . PRO A 1 93 ? 12.090 6.859 -5.506 1.00 97.06 93 PRO A N 1
ATOM 677 C CA . PRO A 1 93 ? 13.319 7.208 -6.213 1.00 97.06 93 PRO A CA 1
ATOM 678 C C . PRO A 1 93 ? 13.812 6.127 -7.184 1.00 97.06 93 PRO A C 1
ATOM 680 O O . PRO A 1 93 ? 14.730 6.403 -7.948 1.00 97.06 93 PRO A O 1
ATOM 683 N N . VAL A 1 94 ? 13.239 4.914 -7.187 1.00 96.50 94 VAL A N 1
ATOM 684 C CA . VAL A 1 94 ? 13.681 3.845 -8.099 1.00 96.50 94 VAL A CA 1
ATOM 685 C C . VAL A 1 94 ? 13.396 4.266 -9.550 1.00 96.50 94 VAL A C 1
ATOM 687 O O . VAL A 1 94 ? 12.228 4.512 -9.882 1.00 96.50 94 VAL A O 1
ATOM 690 N N . PRO A 1 95 ? 14.416 4.329 -10.435 1.00 95.50 95 PRO A N 1
ATOM 691 C CA . PRO A 1 95 ? 14.225 4.706 -11.832 1.00 95.50 95 PRO A CA 1
ATOM 692 C C . PRO A 1 95 ? 13.236 3.771 -12.527 1.00 95.50 95 PRO A C 1
ATOM 694 O O . PRO A 1 95 ? 13.413 2.550 -12.525 1.00 95.50 95 PRO A O 1
ATOM 697 N N . ARG A 1 96 ? 12.185 4.357 -13.107 1.00 95.69 96 ARG A N 1
ATOM 698 C CA . ARG A 1 96 ? 11.113 3.637 -13.807 1.00 95.69 96 ARG A CA 1
ATOM 699 C C . ARG A 1 96 ? 11.490 3.458 -15.276 1.00 95.69 96 ARG A C 1
ATOM 701 O O . ARG A 1 96 ? 11.878 4.461 -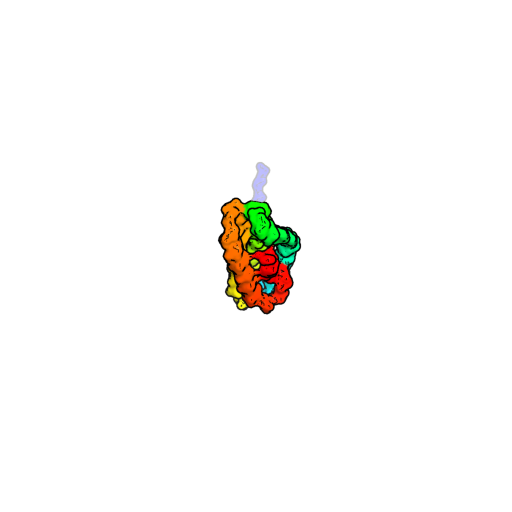15.873 1.00 95.69 96 ARG A O 1
ATOM 708 N N . PRO A 1 97 ? 11.288 2.274 -15.879 1.00 95.81 97 PRO A N 1
ATOM 709 C CA . PRO A 1 97 ? 11.479 2.060 -17.312 1.00 95.81 97 PRO A CA 1
ATOM 710 C C . PRO A 1 97 ? 10.675 3.086 -18.120 1.00 95.81 97 PRO A C 1
ATOM 712 O O . PRO A 1 97 ? 9.513 3.331 -17.768 1.00 95.81 97 PRO A O 1
ATOM 715 N N . PRO A 1 98 ? 11.213 3.681 -19.201 1.00 94.81 98 PRO A N 1
ATOM 716 C CA . PRO A 1 98 ? 10.522 4.764 -19.903 1.00 94.81 98 PRO A CA 1
ATOM 717 C C . PRO A 1 98 ? 9.156 4.329 -20.449 1.00 94.81 98 PRO A C 1
ATOM 719 O O . PRO A 1 98 ? 8.168 5.044 -20.272 1.00 94.81 98 PRO A O 1
ATOM 722 N N . ALA A 1 99 ? 9.080 3.109 -20.997 1.00 95.19 99 ALA A N 1
ATOM 723 C CA . ALA A 1 99 ? 7.852 2.506 -21.524 1.00 95.19 99 ALA A CA 1
ATOM 724 C C . ALA A 1 99 ? 6.738 2.354 -20.469 1.00 95.19 99 ALA A C 1
ATOM 726 O O . ALA A 1 99 ? 5.553 2.397 -20.791 1.00 95.19 99 ALA A O 1
ATOM 727 N N . ASP A 1 100 ? 7.113 2.224 -19.196 1.00 97.56 100 ASP A N 1
ATOM 728 C CA . ASP A 1 100 ? 6.203 1.956 -18.083 1.00 97.56 100 ASP A CA 1
ATOM 729 C C . ASP A 1 100 ? 6.059 3.136 -17.112 1.00 97.56 100 ASP A C 1
ATOM 731 O O . ASP A 1 100 ? 5.281 3.075 -16.155 1.00 97.56 100 ASP A O 1
ATOM 735 N N . SER A 1 101 ? 6.773 4.239 -17.345 1.00 96.31 101 SER A N 1
ATOM 736 C CA . SER A 1 101 ? 6.923 5.327 -16.376 1.00 96.31 101 SER A CA 1
ATOM 737 C C . SER A 1 101 ? 5.582 5.911 -15.918 1.00 96.31 101 SER A C 1
ATOM 739 O O . SER A 1 101 ? 5.333 6.044 -14.715 1.00 96.31 101 SER A O 1
ATOM 741 N N . ARG A 1 102 ? 4.652 6.178 -16.849 1.00 97.69 102 ARG A N 1
ATOM 742 C CA . ARG A 1 102 ? 3.309 6.698 -16.511 1.00 97.69 102 ARG A CA 1
ATOM 743 C C . ARG A 1 102 ? 2.478 5.693 -15.716 1.00 97.69 102 ARG A C 1
ATOM 745 O O . ARG A 1 102 ? 1.737 6.079 -14.811 1.00 97.69 102 ARG A O 1
ATOM 752 N N . ARG A 1 103 ? 2.598 4.409 -16.054 1.00 97.62 103 ARG A N 1
ATOM 753 C CA . ARG A 1 103 ? 1.874 3.303 -15.420 1.00 97.62 103 ARG A CA 1
ATOM 754 C C . ARG A 1 103 ? 2.347 3.122 -13.976 1.00 97.62 103 ARG A C 1
ATOM 756 O O . ARG A 1 103 ? 1.539 3.195 -13.055 1.00 97.62 103 ARG A O 1
ATOM 763 N N . LEU A 1 104 ? 3.657 3.032 -13.769 1.00 97.88 104 LEU A N 1
ATOM 764 C CA . LEU A 1 104 ? 4.279 2.927 -12.447 1.00 97.88 104 LEU A CA 1
ATOM 765 C C . LEU A 1 104 ? 4.082 4.186 -11.589 1.00 97.88 104 LEU A C 1
ATOM 767 O O . LEU A 1 104 ? 3.890 4.088 -10.379 1.00 97.88 104 LEU A O 1
ATOM 771 N N . THR A 1 105 ? 4.060 5.372 -12.203 1.00 98.12 105 THR A N 1
ATOM 772 C CA . THR A 1 105 ? 3.704 6.619 -11.503 1.00 98.12 105 THR A CA 1
ATOM 773 C C . THR A 1 105 ? 2.275 6.557 -10.966 1.00 98.12 105 THR A C 1
ATOM 775 O O . THR A 1 105 ? 2.026 6.924 -9.818 1.00 98.12 105 THR A O 1
ATOM 778 N N . ARG A 1 106 ? 1.332 6.043 -11.765 1.00 98.31 106 ARG A N 1
ATOM 779 C CA . ARG A 1 106 ? -0.064 5.871 -11.347 1.00 98.31 106 ARG A CA 1
ATOM 780 C C . ARG A 1 106 ? -0.210 4.822 -10.244 1.00 98.31 106 ARG A C 1
ATOM 782 O O . ARG A 1 106 ? -0.902 5.085 -9.266 1.00 98.31 106 ARG A O 1
ATOM 789 N N . TRP A 1 107 ? 0.468 3.681 -10.371 1.00 98.06 107 TRP A N 1
ATOM 790 C CA . TRP A 1 107 ? 0.514 2.643 -9.335 1.00 98.06 107 TRP A CA 1
ATOM 791 C C . TRP A 1 107 ? 0.979 3.204 -7.984 1.00 98.06 107 TRP A C 1
ATOM 793 O O . TRP A 1 107 ? 0.282 3.058 -6.979 1.00 98.06 107 TRP A O 1
ATOM 803 N N . LEU A 1 108 ? 2.090 3.948 -7.972 1.00 97.81 108 LEU A N 1
ATOM 804 C CA . LEU A 1 108 ? 2.588 4.598 -6.759 1.00 97.81 108 LEU A CA 1
ATOM 805 C C . LEU A 1 108 ? 1.631 5.691 -6.248 1.00 97.81 108 LEU A C 1
ATOM 807 O O . LEU A 1 108 ? 1.522 5.910 -5.043 1.00 97.81 108 LEU A O 1
ATOM 811 N N . GLY A 1 109 ? 0.907 6.361 -7.148 1.00 98.25 109 GLY A N 1
ATOM 812 C CA . GLY A 1 109 ? -0.166 7.296 -6.804 1.00 98.25 109 GLY A CA 1
ATOM 813 C C . GLY A 1 109 ? -1.293 6.636 -6.003 1.00 98.25 109 GLY A C 1
ATOM 814 O O . GLY A 1 109 ? -1.683 7.160 -4.961 1.00 98.25 109 GLY A O 1
ATOM 815 N N . TYR A 1 110 ? -1.757 5.457 -6.422 1.00 98.00 110 TYR A N 1
ATOM 816 C CA . TYR A 1 110 ? -2.756 4.689 -5.671 1.00 98.00 110 TYR A CA 1
ATOM 817 C C . TYR A 1 110 ? -2.227 4.226 -4.306 1.00 98.00 110 TYR A C 1
ATOM 819 O O . TYR A 1 110 ? -2.937 4.328 -3.307 1.00 98.00 110 TYR A O 1
ATOM 827 N N . ALA A 1 111 ? -0.956 3.819 -4.215 1.00 96.06 111 ALA A N 1
ATOM 828 C CA . ALA A 1 111 ? -0.333 3.507 -2.926 1.00 96.06 111 ALA A CA 1
ATOM 829 C C . ALA A 1 111 ? -0.318 4.729 -1.983 1.00 96.06 111 ALA A C 1
ATOM 831 O O . ALA A 1 111 ? -0.699 4.616 -0.819 1.00 96.06 111 ALA A O 1
ATOM 832 N N . LYS A 1 112 ? 0.026 5.923 -2.492 1.00 97.94 112 LYS A N 1
ATOM 833 C CA . LYS A 1 112 ? -0.039 7.189 -1.732 1.00 97.94 112 LYS A CA 1
ATOM 834 C C . LYS A 1 112 ? -1.456 7.528 -1.275 1.00 97.94 112 LYS A C 1
ATOM 836 O O . LYS A 1 112 ? -1.634 8.106 -0.206 1.00 97.94 112 LYS A O 1
ATOM 841 N N . ASN A 1 113 ? -2.475 7.215 -2.070 1.00 97.88 113 ASN A N 1
ATOM 842 C CA . ASN A 1 113 ? -3.866 7.396 -1.657 1.00 97.88 113 ASN A CA 1
ATOM 843 C C . ASN A 1 113 ? -4.222 6.445 -0.506 1.00 97.88 113 ASN A C 1
ATOM 845 O O . ASN A 1 113 ? -4.810 6.887 0.482 1.00 97.88 113 ASN A O 1
ATOM 849 N N . GLY A 1 114 ? -3.794 5.182 -0.602 1.00 96.00 114 GLY A N 1
ATOM 850 C CA . GLY A 1 114 ? -3.931 4.191 0.463 1.00 96.00 114 GLY A CA 1
ATOM 851 C C . GLY A 1 114 ? -3.269 4.622 1.775 1.00 96.00 114 GLY A C 1
ATOM 852 O O . GLY A 1 114 ? -3.896 4.549 2.830 1.00 96.00 114 GLY A O 1
ATOM 853 N N . ASP A 1 115 ? -2.053 5.165 1.714 1.00 96.94 115 ASP A N 1
ATOM 854 C CA . ASP A 1 115 ? -1.355 5.723 2.881 1.00 96.94 115 ASP A CA 1
ATOM 855 C C . ASP A 1 115 ? -2.161 6.848 3.558 1.00 96.94 115 ASP A C 1
ATOM 857 O O . ASP A 1 115 ? -2.445 6.797 4.760 1.00 96.94 115 ASP A O 1
ATOM 861 N N . ARG A 1 116 ? -2.652 7.821 2.777 1.00 98.12 116 ARG A N 1
ATOM 862 C CA . ARG A 1 116 ? -3.499 8.900 3.316 1.00 98.12 116 ARG A CA 1
ATOM 863 C C . ARG A 1 116 ? -4.774 8.366 3.970 1.00 98.12 116 ARG A C 1
ATOM 865 O O . ARG A 1 116 ? -5.202 8.912 4.991 1.00 98.12 116 ARG A O 1
ATOM 872 N N . LEU A 1 117 ? -5.390 7.330 3.399 1.00 97.31 117 LEU A N 1
ATOM 873 C CA . LEU A 1 117 ? -6.576 6.683 3.966 1.00 97.31 117 LEU A CA 1
ATOM 874 C C . LEU A 1 117 ? -6.256 5.992 5.290 1.00 97.31 117 LEU A C 1
ATOM 876 O O . LEU A 1 117 ? -6.978 6.217 6.258 1.00 97.31 117 LEU A O 1
ATOM 880 N N . LEU A 1 118 ? -5.156 5.238 5.378 1.00 96.69 118 LEU A N 1
ATOM 881 C CA . LEU A 1 118 ? -4.719 4.601 6.624 1.00 96.69 118 LEU A CA 1
ATOM 882 C C . LEU A 1 118 ? -4.480 5.639 7.730 1.00 96.69 118 LEU A C 1
ATOM 884 O O . LEU A 1 118 ? -4.983 5.485 8.844 1.00 96.69 118 LEU A O 1
ATOM 888 N N . TRP A 1 119 ? -3.812 6.754 7.424 1.00 98.06 119 TRP A N 1
ATOM 889 C CA . TRP A 1 119 ? -3.629 7.848 8.382 1.00 98.06 119 TRP A CA 1
ATOM 890 C C . TRP A 1 119 ? -4.952 8.475 8.845 1.00 98.06 119 TRP A C 1
ATOM 892 O O . TRP A 1 119 ? -5.140 8.743 10.036 1.00 98.06 119 TRP A O 1
ATOM 902 N N . LYS A 1 120 ? -5.889 8.736 7.924 1.00 97.88 120 LYS A N 1
ATOM 903 C CA . LYS A 1 120 ? -7.222 9.268 8.266 1.00 97.88 120 LYS A CA 1
ATOM 904 C C . LYS A 1 120 ? -8.046 8.271 9.083 1.00 97.88 120 LYS A C 1
ATOM 906 O O . LYS A 1 120 ? -8.716 8.678 10.033 1.00 97.88 120 LYS A O 1
ATOM 911 N N . MET A 1 121 ? -7.954 6.985 8.759 1.00 96.38 121 MET A N 1
ATOM 912 C CA . MET A 1 121 ? -8.635 5.904 9.460 1.00 96.38 121 MET A CA 1
ATOM 913 C C . MET A 1 121 ? -8.109 5.756 10.886 1.00 96.38 121 MET A C 1
ATOM 915 O O . MET A 1 121 ? -8.896 5.808 11.825 1.00 96.38 121 MET A O 1
ATOM 919 N N . GLY A 1 122 ? -6.789 5.703 11.075 1.00 96.94 122 GLY A N 1
ATOM 920 C CA . GLY A 1 122 ? -6.175 5.655 12.403 1.00 96.94 122 GLY A CA 1
ATOM 921 C C . GLY A 1 122 ? -6.533 6.864 13.277 1.00 96.94 122 GLY A C 1
ATOM 922 O O . GLY A 1 122 ? -6.825 6.713 14.461 1.00 96.94 122 GLY A O 1
ATOM 923 N N . ARG A 1 123 ? -6.593 8.072 12.697 1.00 98.00 123 ARG A N 1
ATOM 924 C CA . ARG A 1 123 ? -7.070 9.275 13.408 1.00 98.00 123 ARG A CA 1
ATOM 925 C C . ARG A 1 123 ? -8.559 9.207 13.755 1.00 98.00 123 ARG A C 1
ATOM 927 O O . ARG A 1 123 ? -8.934 9.590 14.857 1.00 98.00 123 ARG A O 1
ATOM 934 N N . SER A 1 124 ? -9.391 8.694 12.851 1.00 96.75 124 SER A N 1
ATOM 935 C CA . SER A 1 124 ? -10.831 8.532 13.096 1.00 96.75 124 SER A CA 1
ATOM 936 C C . SER A 1 124 ? -11.121 7.493 14.175 1.00 96.75 124 SER A C 1
ATOM 938 O O . SER A 1 124 ? -12.005 7.714 14.992 1.00 96.75 124 SER A O 1
ATOM 940 N N . LEU A 1 125 ? -10.338 6.412 14.226 1.00 96.69 125 LEU A N 1
ATOM 941 C CA . LEU A 1 125 ? -10.398 5.405 15.284 1.00 96.69 125 LEU A CA 1
ATOM 942 C C . LEU A 1 125 ? -10.064 5.997 16.660 1.00 96.69 125 LEU A C 1
ATOM 944 O O . LEU A 1 125 ? -10.805 5.774 17.612 1.00 96.69 125 LEU A O 1
ATOM 948 N N . ARG A 1 126 ? -9.015 6.831 16.762 1.00 97.19 126 ARG A N 1
ATOM 949 C CA . ARG A 1 126 ? -8.703 7.563 18.010 1.00 97.19 126 ARG A CA 1
ATOM 950 C C . ARG A 1 126 ? -9.823 8.503 18.447 1.00 97.19 126 ARG A C 1
ATOM 952 O O . ARG A 1 126 ? -10.048 8.654 19.641 1.00 97.19 126 ARG A O 1
ATOM 959 N N . ALA A 1 127 ? -10.487 9.130 17.480 1.00 97.25 127 ALA A N 1
ATOM 960 C CA . ALA A 1 127 ? -11.614 10.027 17.701 1.00 97.25 127 ALA A CA 1
ATOM 961 C C . ALA A 1 127 ? -12.968 9.296 17.802 1.00 97.25 127 ALA A C 1
ATOM 963 O O . ALA A 1 127 ? -14.002 9.955 17.764 1.00 97.25 127 ALA A O 1
ATOM 964 N N . GLU A 1 128 ? -12.972 7.958 17.857 1.00 95.31 128 GLU A N 1
ATOM 965 C CA . GLU A 1 128 ? -14.167 7.112 18.010 1.00 95.31 128 GLU A CA 1
ATOM 966 C C . GLU A 1 128 ? -15.241 7.298 16.916 1.00 95.31 128 GLU A C 1
ATOM 968 O O . GLU A 1 128 ? -16.420 6.999 17.092 1.00 95.31 128 GLU A O 1
ATOM 973 N N . ARG A 1 129 ? -14.833 7.726 15.715 1.00 93.81 129 ARG A N 1
ATOM 974 C CA . ARG A 1 129 ? -15.731 7.963 14.572 1.00 93.81 129 ARG A CA 1
ATOM 975 C C . ARG A 1 129 ? -15.941 6.688 13.748 1.00 93.81 129 ARG A C 1
ATOM 977 O O . ARG A 1 129 ? -15.410 6.564 12.646 1.00 93.81 129 ARG A O 1
ATOM 984 N N . LYS A 1 130 ? -16.723 5.728 14.255 1.00 87.12 130 LYS A N 1
ATOM 985 C CA . LYS A 1 130 ? -16.936 4.412 13.604 1.00 87.12 130 LYS A CA 1
ATOM 986 C C . LYS A 1 130 ? -17.434 4.508 12.153 1.00 87.12 130 LYS A C 1
ATOM 988 O O . LYS A 1 130 ? -16.913 3.818 11.281 1.00 87.12 130 LYS A O 1
ATOM 993 N N . GLY A 1 131 ? -18.406 5.382 11.879 1.00 87.00 131 GLY A N 1
ATOM 994 C CA . GLY A 1 131 ? -19.018 5.502 10.547 1.00 87.00 131 GLY A CA 1
ATOM 995 C C . GLY A 1 131 ? -18.026 5.893 9.443 1.00 87.00 131 GLY A C 1
ATOM 996 O O . GLY A 1 131 ? -18.082 5.353 8.339 1.00 87.00 131 GLY A O 1
ATOM 997 N N . SER A 1 132 ? -17.058 6.767 9.741 1.00 89.69 132 SER A N 1
ATOM 998 C CA . SER A 1 132 ? -16.055 7.180 8.751 1.00 89.69 132 SER A CA 1
ATOM 999 C C . SER A 1 132 ? -15.023 6.083 8.466 1.00 89.69 132 SER A C 1
ATOM 1001 O O . SER A 1 132 ? -14.507 6.006 7.351 1.00 89.69 132 SER A O 1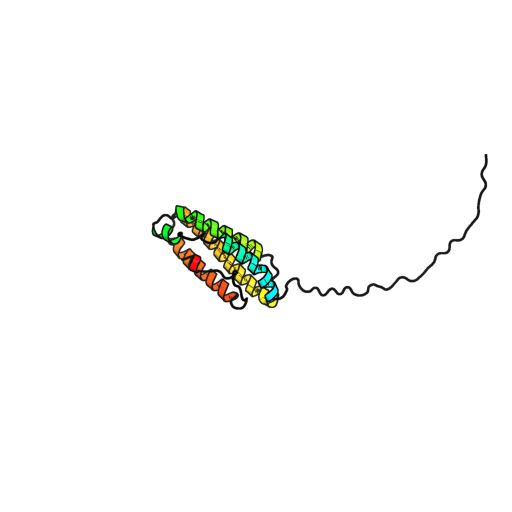
ATOM 1003 N N . VAL A 1 133 ? -14.738 5.213 9.442 1.00 90.31 133 VAL A N 1
ATOM 1004 C CA . VAL A 1 133 ? -13.771 4.109 9.316 1.00 90.31 133 VAL A CA 1
ATOM 1005 C C . VAL A 1 133 ? -14.201 3.118 8.239 1.00 90.31 133 VAL A C 1
ATOM 1007 O O . VAL A 1 133 ? -13.396 2.796 7.369 1.00 90.31 133 VAL A O 1
ATOM 1010 N N . GLN A 1 134 ? -15.470 2.698 8.230 1.00 88.88 134 GLN A N 1
ATOM 1011 C CA . GLN A 1 134 ? -15.958 1.728 7.243 1.00 88.88 134 GLN A CA 1
ATOM 1012 C C . GLN A 1 134 ? -15.885 2.272 5.810 1.00 88.88 134 GLN A C 1
ATOM 1014 O O . GLN A 1 134 ? -15.440 1.580 4.894 1.00 88.88 134 GLN A O 1
ATOM 1019 N N . ALA A 1 135 ? -16.286 3.531 5.610 1.00 91.44 135 ALA A N 1
ATOM 1020 C CA . ALA A 1 135 ? -16.211 4.176 4.302 1.00 91.44 135 ALA A CA 1
ATOM 1021 C C . ALA A 1 135 ? -14.761 4.255 3.789 1.00 91.44 135 ALA A C 1
ATOM 1023 O O . ALA A 1 135 ? -14.502 3.974 2.616 1.00 91.44 135 ALA A O 1
ATOM 1024 N N . MET A 1 136 ? -13.808 4.575 4.673 1.00 94.62 136 MET A N 1
ATOM 1025 C CA . MET A 1 136 ? -12.382 4.616 4.338 1.00 94.62 136 MET A CA 1
ATOM 1026 C C . MET A 1 136 ? -11.788 3.231 4.070 1.00 94.62 136 MET A C 1
ATOM 1028 O O . MET A 1 136 ? -10.980 3.111 3.154 1.00 94.62 136 MET A O 1
ATOM 1032 N N . ALA A 1 137 ? -12.196 2.192 4.803 1.00 91.81 137 ALA A N 1
ATOM 1033 C CA . ALA A 1 137 ? -11.766 0.817 4.541 1.00 91.81 137 ALA A CA 1
ATOM 1034 C C . ALA A 1 137 ? -12.212 0.349 3.144 1.00 91.81 137 ALA A C 1
ATOM 1036 O O . ALA A 1 137 ? -11.413 -0.179 2.370 1.00 91.81 137 ALA A O 1
ATOM 1037 N N . ASN A 1 138 ? -13.461 0.642 2.768 1.00 92.38 138 ASN A N 1
ATOM 1038 C CA . ASN A 1 138 ? -13.975 0.335 1.433 1.00 92.38 138 ASN A CA 1
ATOM 1039 C C . ASN A 1 138 ? -13.205 1.086 0.332 1.00 92.38 138 ASN A C 1
ATOM 1041 O O . ASN A 1 138 ? -12.896 0.509 -0.711 1.00 92.38 138 ASN A O 1
ATOM 1045 N N . GLU A 1 139 ? -12.877 2.364 0.552 1.00 94.94 139 GLU A N 1
ATOM 1046 C CA . GLU A 1 139 ? -12.043 3.133 -0.382 1.00 94.94 139 GLU A CA 1
ATOM 1047 C C . GLU A 1 139 ? -10.621 2.563 -0.473 1.00 94.94 139 GLU A C 1
ATOM 1049 O O . GLU A 1 139 ? -10.094 2.416 -1.571 1.00 94.94 139 GLU A O 1
ATOM 1054 N N . LEU A 1 140 ? -10.023 2.153 0.646 1.00 94.56 140 LEU A N 1
ATOM 1055 C CA . LEU A 1 140 ? -8.690 1.551 0.672 1.00 94.56 140 LEU A CA 1
ATOM 1056 C C . LEU A 1 140 ? -8.631 0.261 -0.160 1.00 94.56 140 LEU A C 1
ATOM 1058 O O . LEU A 1 140 ? -7.688 0.060 -0.928 1.00 94.56 140 LEU A O 1
ATOM 1062 N N . VAL A 1 141 ? -9.671 -0.575 -0.084 1.00 94.75 141 VAL A N 1
ATOM 1063 C CA . VAL A 1 141 ? -9.812 -1.762 -0.942 1.00 94.75 141 VAL A CA 1
ATOM 1064 C C . VAL A 1 141 ? -9.911 -1.381 -2.420 1.00 94.75 141 VAL A C 1
ATOM 1066 O O . VAL A 1 141 ? -9.287 -2.034 -3.261 1.00 94.75 141 VAL A O 1
ATOM 1069 N N . ARG A 1 142 ? -10.670 -0.332 -2.765 1.00 95.69 142 ARG A N 1
ATOM 1070 C CA . ARG A 1 142 ? -10.771 0.152 -4.154 1.00 95.69 142 ARG A CA 1
ATOM 1071 C C . ARG A 1 142 ? -9.426 0.643 -4.681 1.00 95.69 142 ARG A C 1
ATOM 1073 O O . ARG A 1 142 ? -9.042 0.261 -5.785 1.00 95.69 142 ARG A O 1
ATOM 1080 N N . GLU A 1 143 ? -8.694 1.422 -3.893 1.00 95.69 143 GLU A N 1
ATOM 1081 C CA . GLU A 1 143 ? -7.365 1.916 -4.261 1.00 95.69 143 GLU A CA 1
ATOM 1082 C C . GLU A 1 143 ? -6.364 0.766 -4.436 1.00 95.69 143 GLU A C 1
ATOM 1084 O O . GLU A 1 143 ? -5.629 0.744 -5.422 1.00 95.69 143 GLU A O 1
ATOM 1089 N N . ALA A 1 144 ? -6.396 -0.253 -3.568 1.00 95.69 144 ALA A N 1
ATOM 1090 C CA . ALA A 1 144 ? -5.560 -1.445 -3.715 1.00 95.69 144 ALA A CA 1
ATOM 1091 C C . ALA A 1 144 ? -5.870 -2.228 -5.005 1.00 95.69 144 ALA A C 1
ATOM 1093 O O . ALA A 1 144 ? -4.958 -2.627 -5.733 1.00 95.69 144 ALA A O 1
ATOM 1094 N N . LYS A 1 145 ? -7.156 -2.401 -5.342 1.00 96.44 145 LYS A N 1
ATOM 1095 C CA . LYS A 1 145 ? -7.573 -3.036 -6.604 1.00 96.44 145 LYS A CA 1
ATOM 1096 C C . LYS A 1 145 ? -7.107 -2.235 -7.822 1.00 96.44 145 LYS A C 1
ATOM 1098 O O . LYS A 1 145 ? -6.562 -2.821 -8.755 1.00 96.44 145 LYS A O 1
ATOM 1103 N N . ARG A 1 146 ? -7.265 -0.906 -7.800 1.00 97.31 146 ARG A N 1
ATOM 1104 C CA . ARG A 1 146 ? -6.791 -0.004 -8.865 1.00 97.31 146 ARG A CA 1
ATOM 1105 C C . ARG A 1 146 ? -5.274 -0.064 -9.029 1.00 97.31 146 ARG A C 1
ATOM 1107 O O . ARG A 1 146 ? -4.799 -0.168 -10.157 1.00 97.31 146 ARG A O 1
ATOM 1114 N N . ALA A 1 147 ? -4.526 -0.060 -7.926 1.00 97.12 147 ALA A N 1
ATOM 1115 C CA . ALA A 1 147 ? -3.078 -0.239 -7.937 1.00 97.12 147 ALA A CA 1
ATOM 1116 C 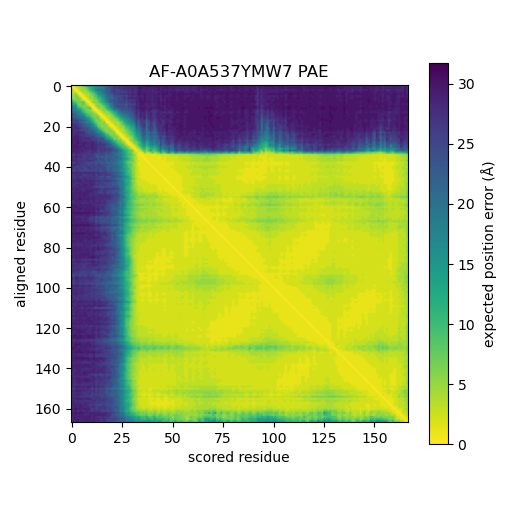C . ALA A 1 147 ? -2.689 -1.545 -8.637 1.00 97.12 147 ALA A C 1
ATOM 1118 O O . ALA A 1 147 ? -1.917 -1.517 -9.592 1.00 97.12 147 ALA A O 1
ATOM 1119 N N . ASN A 1 148 ? -3.277 -2.667 -8.222 1.00 97.06 148 ASN A N 1
ATOM 1120 C CA . ASN A 1 148 ? -2.951 -3.982 -8.772 1.00 97.06 148 ASN A CA 1
ATOM 1121 C C . ASN A 1 148 ? -3.314 -4.122 -10.252 1.00 97.06 148 ASN A C 1
ATOM 1123 O O . ASN A 1 148 ? -2.552 -4.721 -11.004 1.00 97.06 148 ASN A O 1
ATOM 1127 N N . ALA A 1 149 ? -4.445 -3.560 -10.684 1.00 97.25 149 ALA A N 1
ATOM 1128 C CA . ALA A 1 149 ? -4.862 -3.610 -12.085 1.00 97.25 149 ALA A CA 1
ATOM 1129 C C . ALA A 1 149 ? -3.836 -2.941 -13.014 1.00 97.25 149 ALA A C 1
ATOM 1131 O O . ALA A 1 149 ? -3.575 -3.419 -14.114 1.00 97.25 149 ALA A O 1
ATOM 1132 N N . VAL A 1 150 ? -3.208 -1.858 -12.552 1.00 97.19 150 VAL A N 1
ATOM 1133 C CA . VAL A 1 150 ? -2.207 -1.114 -13.326 1.00 97.19 150 VAL A CA 1
ATOM 1134 C C . VAL A 1 150 ? -0.896 -1.889 -13.494 1.00 97.19 150 VAL A C 1
ATOM 1136 O O . VAL A 1 150 ? -0.176 -1.630 -14.453 1.00 97.19 150 VAL A O 1
ATOM 1139 N N . VAL A 1 151 ? -0.595 -2.853 -12.623 1.00 97.12 151 VAL A N 1
ATOM 1140 C CA . VAL A 1 151 ? 0.667 -3.620 -12.633 1.00 97.12 151 VAL A CA 1
ATOM 1141 C C . VAL A 1 151 ? 0.467 -5.116 -12.886 1.00 97.12 151 VAL A C 1
ATOM 1143 O O . VAL A 1 151 ? 1.351 -5.913 -12.603 1.00 97.12 151 VAL A O 1
ATOM 1146 N N . VAL A 1 152 ? -0.678 -5.516 -13.447 1.00 94.75 152 VAL A N 1
ATOM 1147 C CA . VAL A 1 152 ? -1.020 -6.935 -13.660 1.00 94.75 152 VAL A CA 1
ATOM 1148 C C . VAL A 1 152 ? -0.003 -7.703 -14.521 1.00 94.75 152 VAL A C 1
ATOM 1150 O O . VAL A 1 152 ? 0.130 -8.904 -14.346 1.00 94.75 152 VAL A O 1
ATOM 1153 N N . GLY A 1 153 ? 0.740 -7.022 -15.401 1.00 94.88 153 GLY A N 1
ATOM 1154 C CA . GLY A 1 153 ? 1.783 -7.619 -16.251 1.00 94.88 153 GLY A CA 1
ATOM 1155 C C . GLY A 1 153 ? 3.224 -7.334 -15.809 1.00 94.88 153 GLY A C 1
ATOM 1156 O O . GLY A 1 153 ? 4.096 -7.251 -16.667 1.00 94.88 153 GLY A O 1
ATOM 1157 N N . PHE A 1 154 ? 3.458 -7.049 -14.523 1.00 94.44 154 PHE A N 1
ATOM 1158 C CA . PHE A 1 154 ? 4.799 -6.799 -13.963 1.00 94.44 154 PHE A CA 1
ATOM 1159 C C . PHE A 1 154 ? 5.372 -8.000 -13.207 1.00 94.44 154 PHE A C 1
ATOM 1161 O O . PHE A 1 154 ? 6.422 -7.856 -12.597 1.00 94.44 154 PHE A O 1
ATOM 1168 N N . ASP A 1 155 ? 4.684 -9.145 -13.203 1.00 94.25 155 ASP A N 1
ATOM 1169 C CA . ASP A 1 155 ? 5.114 -10.357 -12.487 1.00 94.25 155 ASP A CA 1
ATOM 1170 C C . ASP A 1 155 ? 5.510 -10.088 -11.023 1.00 94.25 155 ASP A C 1
ATOM 1172 O O . ASP A 1 155 ? 6.415 -10.697 -10.468 1.00 94.25 155 ASP A O 1
ATOM 1176 N N . PHE A 1 156 ? 4.826 -9.124 -10.394 1.00 96.88 156 PHE A N 1
ATOM 1177 C CA . PHE A 1 156 ? 5.068 -8.765 -9.005 1.00 96.88 156 PHE A CA 1
ATOM 1178 C C . PHE A 1 156 ? 4.485 -9.808 -8.052 1.00 96.88 156 PHE A C 1
ATOM 1180 O O . PHE A 1 156 ? 3.264 -10.017 -8.035 1.00 96.88 156 PHE A O 1
ATOM 1187 N N . ASP A 1 157 ? 5.334 -10.336 -7.177 1.00 95.56 157 ASP A N 1
ATOM 1188 C CA . ASP A 1 157 ? 4.962 -11.255 -6.103 1.00 95.56 157 ASP A CA 1
ATOM 1189 C C . ASP A 1 157 ? 4.609 -10.500 -4.818 1.00 95.56 157 ASP A C 1
ATOM 1191 O O . ASP A 1 157 ? 3.561 -10.731 -4.207 1.00 95.56 157 ASP A O 1
ATOM 1195 N N . TYR A 1 158 ? 5.456 -9.551 -4.403 1.00 95.94 158 TYR A N 1
ATOM 1196 C CA . TYR A 1 158 ? 5.307 -8.840 -3.134 1.00 95.94 158 TYR A CA 1
ATOM 1197 C C . TYR A 1 158 ? 4.848 -7.394 -3.311 1.00 95.94 158 TYR A C 1
ATOM 1199 O O . TYR A 1 158 ? 4.281 -6.822 -2.375 1.00 95.94 158 TYR A O 1
ATOM 1207 N N . CYS A 1 159 ? 5.051 -6.783 -4.481 1.00 96.75 159 CYS A N 1
ATOM 1208 C CA . CYS A 1 159 ? 4.653 -5.391 -4.714 1.00 96.75 159 CYS A CA 1
ATOM 1209 C C . CYS A 1 159 ? 3.156 -5.194 -5.013 1.00 96.75 159 CYS A C 1
ATOM 1211 O O . CYS A 1 159 ? 2.683 -4.058 -5.137 1.00 96.75 159 CYS A O 1
ATOM 1213 N N . ARG A 1 160 ? 2.368 -6.272 -5.078 1.00 94.69 160 ARG A N 1
ATOM 1214 C CA . ARG A 1 160 ? 0.905 -6.178 -5.164 1.00 94.69 160 ARG A CA 1
ATOM 1215 C C . ARG A 1 160 ? 0.307 -5.873 -3.792 1.00 94.69 160 ARG A C 1
ATOM 1217 O O . ARG A 1 160 ? 0.634 -6.498 -2.786 1.00 94.69 160 ARG A O 1
ATOM 1224 N N . LEU A 1 161 ? -0.622 -4.923 -3.749 1.00 90.62 161 LEU A N 1
ATOM 1225 C CA . LEU A 1 161 ? -1.334 -4.577 -2.522 1.00 90.62 161 LEU A CA 1
ATOM 1226 C C . LEU A 1 161 ? -2.386 -5.650 -2.239 1.00 90.62 161 LEU A C 1
ATOM 1228 O O . LEU A 1 161 ? -3.303 -5.816 -3.034 1.00 90.62 161 LEU A O 1
ATOM 1232 N N . ASN A 1 162 ? -2.293 -6.366 -1.118 1.00 86.25 162 ASN A N 1
ATOM 1233 C CA . ASN A 1 162 ? -3.301 -7.361 -0.742 1.00 86.25 162 ASN A CA 1
ATOM 1234 C C . ASN A 1 162 ? -4.514 -6.683 -0.066 1.00 86.25 162 ASN A C 1
ATOM 1236 O O . ASN A 1 162 ? -4.401 -6.293 1.100 1.00 86.25 162 ASN A O 1
ATOM 1240 N N . PRO A 1 163 ? -5.682 -6.566 -0.734 1.00 78.50 163 PRO A N 1
ATOM 1241 C CA . PRO A 1 163 ? -6.826 -5.859 -0.172 1.00 78.50 163 PRO A CA 1
ATOM 1242 C C . PRO A 1 163 ? -7.472 -6.602 1.003 1.00 78.50 163 PRO A C 1
ATOM 1244 O O . PRO A 1 163 ? -8.095 -5.965 1.845 1.00 78.50 163 PRO A O 1
ATOM 1247 N N . ALA A 1 164 ? -7.299 -7.928 1.089 1.00 77.44 164 ALA A N 1
ATOM 1248 C CA . ALA A 1 164 ? -7.849 -8.749 2.168 1.00 77.44 164 ALA A CA 1
ATOM 1249 C C . ALA A 1 164 ? -7.226 -8.425 3.535 1.00 77.44 164 ALA A C 1
ATOM 1251 O O . ALA A 1 164 ? -7.779 -8.779 4.564 1.00 77.44 164 ALA A O 1
ATOM 1252 N N . ARG A 1 165 ? -6.094 -7.708 3.567 1.00 75.31 165 ARG A N 1
ATOM 1253 C CA . ARG A 1 165 ? -5.503 -7.208 4.817 1.00 75.31 165 ARG A CA 1
ATOM 1254 C C . ARG A 1 165 ? -6.277 -6.037 5.436 1.00 75.31 165 ARG A C 1
ATOM 1256 O O . ARG A 1 165 ? -5.940 -5.631 6.543 1.00 75.31 165 ARG A O 1
ATOM 1263 N N . PHE A 1 166 ? -7.256 -5.468 4.728 1.00 67.12 166 PHE A N 1
ATOM 1264 C CA . PHE A 1 166 ? -7.982 -4.266 5.149 1.00 67.12 166 PHE A CA 1
ATOM 1265 C C . PHE A 1 166 ? -9.449 -4.513 5.534 1.00 67.12 166 PHE A C 1
ATOM 1267 O O . PHE A 1 166 ? -10.116 -3.555 5.927 1.00 67.12 166 PHE A O 1
ATOM 1274 N N . VAL A 1 167 ? -9.959 -5.744 5.392 1.00 58.69 167 VAL A N 1
ATOM 1275 C CA . VAL A 1 167 ? -11.385 -6.098 5.555 1.00 58.69 167 VAL A CA 1
ATOM 1276 C C . VAL A 1 167 ? -11.607 -7.356 6.364 1.00 58.69 167 VAL A C 1
ATOM 1278 O O . VAL A 1 167 ? -10.689 -8.188 6.467 1.00 58.69 167 VAL A O 1
#

Secondary structure (DSSP, 8-state):
-------------------------------S---HHHHHHHHHHHHHHHHHHTTTTTTTHHHHHHTT-HHHHHHHHHHHHHHHHHHHHHHTTSPPPGGGHHHHHHHHHHHHHHHHHHHHHHHHHHTT-HHHHHHHHHHHHHHHHHHHHHTTTS--SSSS--GGGG-

Nearest PDB structures (foldseek):
  8th4-assembly1_A  TM=4.376E-01  e=9.541E+00  Homo sapiens

pLDDT: mean 85.81, std 18.21, range [40.59, 98.38]

Mean predicted aligned error: 10.22 Å

Radius of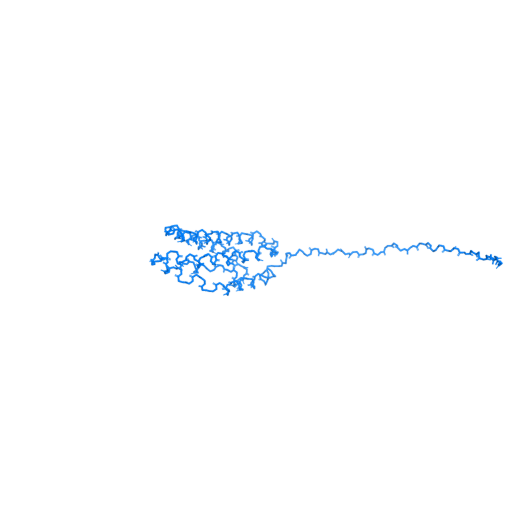 gyration: 30.62 Å; Cα contacts (8 Å, |Δi|>4): 166; chains: 1; bounding box: 107×47×54 Å

Sequence (167 aa):
MGHWVRFVSRLLPFAVALMLAAATATGSFASAAGTRADYVERVEPICKAANTANAGVLQGVKDEVARGHLKQAAPAVLRAARGLERVIGRLAPVPRPPADSRRLTRWLGYAKNGDRLLWKMGRSLRAERKGSVQAMANELVREAKRANAVVVGFDFDYCRLNPARFV